Protein AF-A0AA41Z3J0-F1 (afdb_monomer_lite)

pLDDT: mean 88.82, std 12.59, range [46.84, 97.94]

Sequence (70 aa):
MLATACQGCGTDVSGVAQSPCETYDRVEIPQIEPDVTRVSLHGGVCPCCAKRFKAEAPKGVIRRASLTPV

Foldseek 3Di:
DDDQADPPPGDGCVPPDDDDPDDDDDDDDDDDDDDDDDDDKDWDADPVPRDIDIHDDDPPDDDPPPPPDD

Structure (mmCIF, N/CA/C/O backbone):
data_AF-A0AA41Z3J0-F1
#
_entry.id   AF-A0AA41Z3J0-F1
#
loop_
_atom_site.group_PDB
_atom_site.id
_atom_site.type_symbol
_atom_site.label_atom_id
_atom_site.label_alt_id
_atom_site.label_comp_id
_atom_site.label_asym_id
_atom_site.label_entity_id
_atom_site.label_seq_id
_atom_site.pdbx_PDB_ins_code
_atom_site.Cartn_x
_at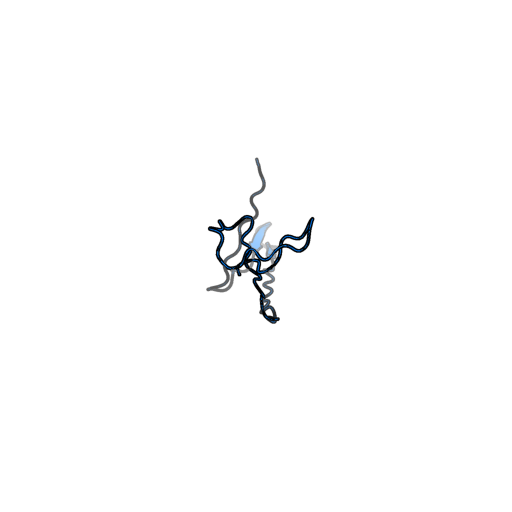om_site.Cartn_y
_atom_site.Cartn_z
_atom_site.occupancy
_atom_site.B_iso_or_equiv
_atom_site.auth_seq_id
_atom_site.auth_comp_id
_atom_site.auth_asym_id
_atom_site.auth_atom_id
_atom_site.pdbx_PDB_model_num
ATOM 1 N N . MET A 1 1 ? -16.935 -2.601 22.579 1.00 83.31 1 MET A N 1
ATOM 2 C CA . MET A 1 1 ? -17.121 -3.279 23.885 1.00 83.31 1 MET A CA 1
ATOM 3 C C . MET A 1 1 ? -17.661 -2.264 24.879 1.00 83.31 1 MET A C 1
ATOM 5 O O . MET A 1 1 ? -17.349 -1.092 24.714 1.00 83.31 1 MET A O 1
ATOM 9 N N . LEU A 1 2 ? -18.473 -2.694 25.848 1.00 94.25 2 LEU A N 1
ATOM 10 C CA . LEU A 1 2 ? -19.012 -1.827 26.904 1.00 94.25 2 LEU A CA 1
ATOM 11 C C . LEU A 1 2 ? -18.127 -1.902 28.153 1.00 94.25 2 LEU A C 1
ATOM 13 O O . LEU A 1 2 ? -17.570 -2.959 28.452 1.00 94.25 2 LEU A O 1
ATOM 17 N N . ALA A 1 3 ? -18.010 -0.797 28.881 1.00 96.06 3 ALA A N 1
ATOM 18 C CA . ALA A 1 3 ? -17.368 -0.778 30.188 1.00 96.06 3 ALA A CA 1
ATOM 19 C C . ALA A 1 3 ? -18.262 -1.464 31.232 1.00 96.06 3 ALA A C 1
ATOM 21 O O . ALA A 1 3 ? -19.474 -1.259 31.242 1.00 96.06 3 ALA A O 1
ATOM 22 N N . THR A 1 4 ? -17.662 -2.244 32.129 1.00 97.38 4 THR A N 1
ATOM 23 C CA . THR A 1 4 ? -18.353 -2.854 33.279 1.00 97.38 4 THR A CA 1
ATOM 24 C C . THR A 1 4 ? -18.078 -2.115 34.585 1.00 97.38 4 THR A C 1
ATOM 26 O O . THR A 1 4 ? -18.876 -2.204 35.505 1.00 97.38 4 THR A O 1
ATOM 29 N N . ALA A 1 5 ? -17.000 -1.332 34.666 1.00 97.56 5 ALA A N 1
ATOM 30 C CA . ALA A 1 5 ? -16.678 -0.517 35.833 1.00 97.56 5 ALA A CA 1
ATOM 31 C C . ALA A 1 5 ? -16.210 0.886 35.428 1.00 97.56 5 ALA A C 1
ATOM 33 O O . ALA A 1 5 ? -15.514 1.066 34.425 1.00 97.56 5 ALA A O 1
ATOM 34 N N . CYS A 1 6 ? -16.578 1.883 36.231 1.00 96.62 6 CYS A N 1
ATOM 35 C CA . CYS A 1 6 ? -16.088 3.248 36.091 1.00 96.62 6 CYS A CA 1
ATOM 36 C C . CYS A 1 6 ? -14.580 3.301 36.376 1.00 96.62 6 CYS A C 1
ATOM 38 O O . CYS A 1 6 ? -14.138 2.917 37.458 1.00 96.62 6 CYS A O 1
ATOM 40 N N . GLN A 1 7 ? -13.791 3.840 35.444 1.00 93.12 7 GLN A N 1
ATOM 41 C CA . GLN A 1 7 ? -12.330 3.922 35.582 1.00 93.12 7 GLN A CA 1
ATOM 42 C C . GLN A 1 7 ? -11.859 4.907 36.670 1.00 93.12 7 GLN A C 1
ATOM 44 O O . GLN A 1 7 ? -10.707 4.839 37.084 1.00 93.12 7 GLN A O 1
ATOM 49 N N . GLY A 1 8 ? -12.726 5.814 37.141 1.00 96.69 8 GLY A N 1
ATOM 50 C CA . GLY A 1 8 ? -12.394 6.780 38.197 1.00 96.69 8 GLY A CA 1
ATOM 51 C C . GLY A 1 8 ? -12.676 6.283 39.618 1.00 96.69 8 GLY A C 1
ATOM 52 O O . GLY A 1 8 ? -11.859 6.483 40.510 1.00 96.69 8 GLY A O 1
ATOM 53 N N . CYS A 1 9 ? -13.830 5.645 39.844 1.00 97.12 9 CYS A N 1
ATOM 54 C CA . CYS A 1 9 ? -14.293 5.264 41.188 1.00 97.12 9 CYS A CA 1
ATOM 55 C C . CYS A 1 9 ? -14.606 3.768 41.365 1.00 97.12 9 CYS A C 1
ATOM 57 O O . CYS A 1 9 ? -14.939 3.351 42.471 1.00 97.12 9 CYS A O 1
ATOM 59 N N . GLY A 1 10 ? -14.543 2.958 40.304 1.00 96.75 10 GLY A N 1
ATOM 60 C CA . GLY A 1 10 ? -14.769 1.509 40.364 1.00 96.75 10 GLY A CA 1
ATOM 61 C C . GLY A 1 10 ? -16.230 1.056 40.469 1.00 96.75 10 GLY A C 1
ATOM 62 O O . GLY A 1 10 ? -16.480 -0.140 40.555 1.00 96.75 10 GLY A O 1
ATOM 63 N N . THR A 1 11 ? -17.205 1.971 40.451 1.00 97.94 11 THR A N 1
ATOM 64 C CA . THR A 1 11 ? -18.639 1.618 40.463 1.00 97.94 11 THR A CA 1
ATOM 65 C C . THR A 1 11 ? -19.029 0.805 39.224 1.00 97.94 11 THR A C 1
ATOM 67 O O . THR A 1 11 ? -18.536 1.093 38.132 1.00 97.94 11 THR A O 1
ATOM 70 N N . ASP A 1 12 ? -19.924 -0.176 39.385 1.00 97.44 12 ASP A N 1
ATOM 71 C CA . ASP A 1 12 ? -20.491 -0.953 38.275 1.00 97.44 12 ASP A CA 1
ATOM 72 C C . ASP A 1 12 ? -21.299 -0.050 37.329 1.00 97.44 12 ASP A C 1
ATOM 74 O O . ASP A 1 12 ? -22.179 0.699 37.756 1.00 97.44 12 ASP A O 1
ATOM 78 N N . VAL A 1 13 ? -20.976 -0.113 36.037 1.00 97.62 13 VAL A N 1
ATOM 79 C CA . VAL A 1 13 ? -21.635 0.660 34.967 1.00 97.62 13 VAL A CA 1
ATOM 80 C C . VAL A 1 13 ? -22.186 -0.235 33.855 1.00 97.62 13 VAL A C 1
ATOM 82 O O . VAL A 1 13 ? -22.554 0.262 32.789 1.00 97.62 13 VAL A O 1
ATOM 85 N N . SER A 1 14 ? -22.273 -1.547 34.096 1.00 96.62 14 SER A N 1
ATOM 86 C CA . SER A 1 14 ? -22.755 -2.531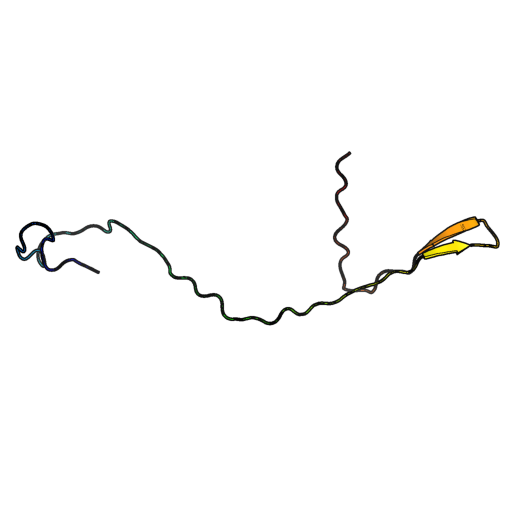 33.118 1.00 96.62 14 SER A CA 1
ATOM 87 C C . SER A 1 14 ? -24.206 -2.300 32.662 1.00 96.62 14 SER A C 1
ATOM 89 O O . SER A 1 14 ? -24.551 -2.644 31.533 1.00 96.62 14 SER A O 1
ATOM 91 N N . GLY A 1 15 ? -25.044 -1.680 33.502 1.00 95.81 15 GLY A N 1
ATOM 92 C CA . GLY A 1 15 ? -26.436 -1.319 33.190 1.00 95.81 15 GLY A CA 1
ATOM 93 C C . GLY A 1 15 ? -26.649 0.120 32.700 1.00 95.81 15 GLY A C 1
ATOM 94 O O . GLY A 1 15 ? -27.789 0.529 32.484 1.00 95.81 15 GLY A O 1
ATOM 95 N N . VAL A 1 16 ? -25.585 0.912 32.556 1.00 96.44 16 VAL A N 1
ATOM 96 C CA . VAL A 1 16 ? -25.669 2.318 32.133 1.00 96.44 16 VAL A CA 1
ATOM 97 C C . VAL A 1 16 ? -25.623 2.400 30.606 1.00 96.44 16 VAL A C 1
ATOM 99 O O . VAL A 1 16 ? -24.863 1.676 29.969 1.00 96.44 16 VAL A O 1
ATOM 102 N N . ALA A 1 17 ? -26.409 3.294 29.997 1.00 96.31 17 ALA A N 1
ATOM 103 C CA . ALA A 1 17 ? -26.335 3.548 28.558 1.00 96.31 17 ALA A CA 1
ATOM 104 C C . ALA A 1 17 ? -24.951 4.103 28.178 1.00 96.31 17 ALA A C 1
ATOM 106 O O . ALA A 1 17 ? -24.493 5.082 28.766 1.00 96.31 17 ALA A O 1
ATOM 107 N N . GLN A 1 18 ? -24.293 3.497 27.186 1.00 95.75 18 GLN A N 1
ATOM 108 C CA . GLN A 1 18 ? -22.969 3.919 26.720 1.00 95.75 18 GLN A CA 1
ATOM 109 C C . GLN A 1 18 ? -22.997 4.224 25.223 1.00 95.75 18 GLN A C 1
ATOM 111 O O . GLN A 1 18 ? -23.685 3.550 24.455 1.00 95.75 18 GLN A O 1
ATOM 116 N N . SER A 1 19 ? -22.213 5.215 24.809 1.00 94.62 19 SER A N 1
ATOM 117 C CA . SER A 1 19 ? -21.941 5.522 23.406 1.00 94.62 19 SER A CA 1
ATOM 118 C C . SER A 1 19 ? -20.490 5.174 23.057 1.00 94.62 19 SER A C 1
ATOM 120 O O . SER A 1 19 ? -19.617 5.300 23.918 1.00 94.62 19 SER A O 1
ATOM 122 N N . PRO A 1 20 ? -20.188 4.777 21.811 1.00 93.38 20 PRO A N 1
ATOM 123 C CA . PRO A 1 20 ? -18.808 4.619 21.364 1.00 93.38 20 PRO A CA 1
ATOM 124 C C . PRO A 1 20 ? -18.051 5.951 21.471 1.00 93.38 20 PRO A C 1
ATOM 126 O O . PRO A 1 20 ? -18.501 6.951 20.919 1.00 93.38 20 PRO A O 1
ATOM 129 N N . CYS A 1 21 ? -16.911 5.966 22.166 1.00 92.44 21 CYS A N 1
ATOM 130 C CA . CYS A 1 21 ? -16.025 7.137 22.213 1.00 92.44 21 CYS A CA 1
ATOM 131 C C . CYS A 1 21 ? -15.020 7.133 21.055 1.00 92.44 21 CYS A C 1
ATOM 133 O O . CYS A 1 21 ? -14.774 8.166 20.443 1.00 92.44 21 CYS A O 1
ATOM 135 N N . GLU A 1 22 ? -14.464 5.962 20.740 1.00 93.50 22 GLU A N 1
ATOM 136 C CA . GLU A 1 22 ? -13.508 5.762 19.653 1.00 93.50 22 GLU A CA 1
ATOM 137 C C . GLU A 1 22 ? -13.839 4.481 18.891 1.00 93.50 22 GLU A C 1
ATOM 139 O O . GLU A 1 22 ? -14.376 3.513 19.435 1.00 93.50 22 GLU A O 1
ATOM 144 N N . THR A 1 23 ? -13.528 4.475 17.601 1.00 94.38 23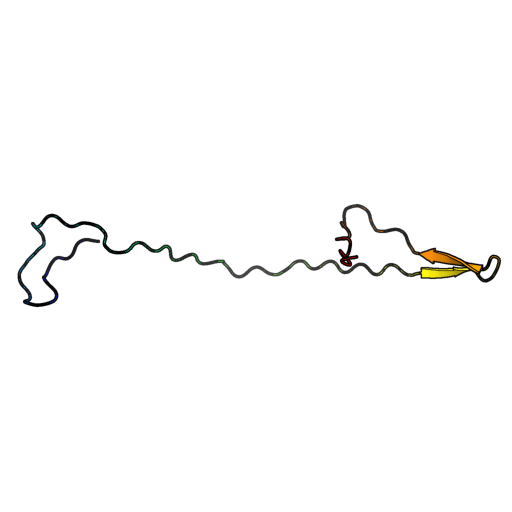 THR A N 1
ATOM 145 C CA . THR A 1 23 ? -13.630 3.300 16.737 1.00 94.38 23 THR A CA 1
ATOM 146 C C . THR A 1 23 ? -12.454 3.346 15.780 1.00 94.38 23 THR A C 1
ATOM 148 O O . THR A 1 23 ? -12.244 4.355 15.112 1.00 94.38 23 THR A O 1
ATOM 151 N N . TYR A 1 24 ? -11.669 2.274 15.748 1.00 94.44 24 TYR A N 1
ATOM 152 C CA . TYR A 1 24 ? -10.533 2.147 14.849 1.00 94.44 24 TYR A CA 1
ATOM 153 C C . TYR A 1 24 ? -10.467 0.730 14.292 1.00 94.44 24 TYR A C 1
ATOM 155 O O . TYR A 1 24 ? -10.749 -0.242 14.995 1.00 94.44 24 TYR A O 1
ATOM 163 N N . ASP A 1 25 ? -10.047 0.632 13.036 1.00 95.06 25 ASP A N 1
ATOM 164 C CA . ASP A 1 25 ? -9.800 -0.634 12.365 1.00 95.06 25 ASP A CA 1
ATOM 165 C C . ASP A 1 25 ? -8.307 -0.955 12.416 1.00 95.06 25 ASP A C 1
ATOM 167 O O . ASP A 1 25 ? -7.457 -0.132 12.065 1.00 95.06 25 ASP A O 1
ATOM 171 N N . ARG A 1 26 ? -7.966 -2.180 12.821 1.00 94.25 26 ARG A N 1
ATOM 172 C CA . ARG A 1 26 ? -6.615 -2.716 12.644 1.00 94.25 26 ARG A CA 1
ATOM 173 C C . ARG A 1 26 ? -6.562 -3.425 11.297 1.00 94.25 26 ARG A C 1
ATOM 175 O O . ARG A 1 26 ? -7.007 -4.563 11.177 1.00 94.25 26 ARG A O 1
ATOM 182 N N . VAL A 1 27 ? -6.014 -2.750 10.293 1.00 93.44 27 VAL A N 1
ATOM 183 C CA . VAL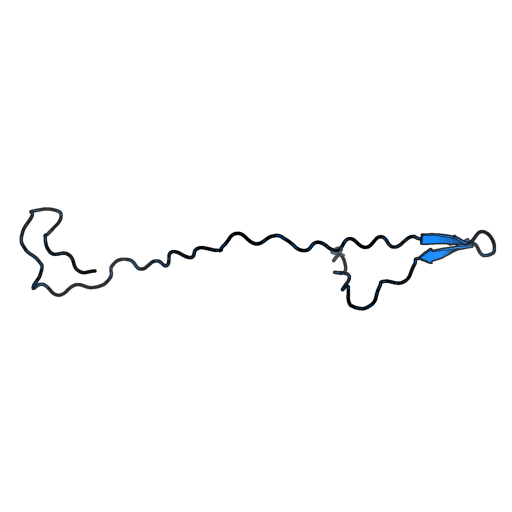 A 1 27 ? -5.802 -3.342 8.969 1.00 93.44 27 VAL A CA 1
ATOM 184 C C . VAL A 1 27 ? -4.408 -3.954 8.908 1.00 93.44 27 VAL A C 1
ATOM 186 O O . VAL A 1 27 ? -3.406 -3.246 8.972 1.00 93.44 27 VAL A O 1
ATOM 189 N N . GLU A 1 28 ? -4.343 -5.274 8.765 1.00 92.56 28 GLU A N 1
ATOM 190 C CA . GLU A 1 28 ? -3.100 -5.990 8.492 1.00 92.56 28 GLU A CA 1
ATOM 191 C C . GLU A 1 28 ? -2.991 -6.256 6.994 1.00 92.56 28 GLU A C 1
ATOM 193 O O . GLU A 1 28 ? -3.851 -6.907 6.402 1.00 92.56 28 GLU A O 1
ATOM 198 N N . ILE A 1 29 ? -1.929 -5.744 6.373 1.00 90.44 29 ILE A N 1
ATOM 199 C CA . ILE A 1 29 ? -1.590 -6.084 4.992 1.00 90.44 29 ILE A CA 1
ATOM 200 C C . ILE A 1 29 ? -0.605 -7.255 5.060 1.00 90.44 29 ILE A C 1
ATOM 202 O O . ILE A 1 29 ? 0.445 -7.108 5.694 1.00 90.44 29 ILE A O 1
ATOM 206 N N . PRO A 1 30 ? -0.916 -8.413 4.451 1.00 91.69 30 PRO A N 1
ATOM 207 C CA . PRO A 1 30 ? 0.000 -9.543 4.452 1.00 91.69 30 PRO A CA 1
ATOM 208 C C . PRO A 1 30 ? 1.290 -9.186 3.712 1.00 91.69 30 PRO A C 1
ATOM 210 O O . PRO A 1 30 ? 1.320 -8.297 2.858 1.00 91.69 30 PRO A O 1
ATOM 213 N N . GLN A 1 31 ? 2.365 -9.911 4.013 1.00 90.25 31 GLN A N 1
ATOM 214 C CA . GLN A 1 31 ? 3.579 -9.801 3.215 1.00 90.25 31 GLN A CA 1
ATOM 215 C C . GLN A 1 31 ? 3.284 -10.274 1.786 1.00 90.25 31 GLN A C 1
ATOM 217 O O . GLN A 1 31 ? 2.798 -11.385 1.582 1.00 90.25 31 GLN A O 1
ATOM 222 N N . ILE A 1 32 ? 3.557 -9.414 0.806 1.00 87.88 32 ILE A N 1
ATOM 223 C CA . ILE A 1 32 ? 3.415 -9.701 -0.623 1.00 87.88 32 ILE A CA 1
ATOM 224 C C . ILE A 1 32 ? 4.778 -9.462 -1.265 1.00 87.88 32 ILE A C 1
ATOM 226 O O . ILE A 1 32 ? 5.398 -8.419 -1.043 1.00 87.88 32 ILE A O 1
ATOM 230 N N . GLU A 1 33 ? 5.240 -10.420 -2.063 1.00 91.50 33 GLU A N 1
ATOM 231 C CA . GLU A 1 33 ? 6.447 -10.251 -2.867 1.00 91.50 33 GLU A CA 1
ATOM 232 C C . GLU A 1 33 ? 6.138 -9.388 -4.101 1.00 91.50 33 GLU A C 1
ATOM 234 O O . GLU A 1 33 ? 5.166 -9.659 -4.813 1.00 91.50 33 GLU A O 1
ATOM 239 N N . PRO A 1 34 ? 6.924 -8.332 -4.375 1.00 87.88 34 PRO A N 1
ATOM 240 C CA . PRO A 1 34 ? 6.699 -7.504 -5.548 1.00 87.88 34 PRO A CA 1
ATOM 241 C C . PRO A 1 34 ? 7.144 -8.234 -6.82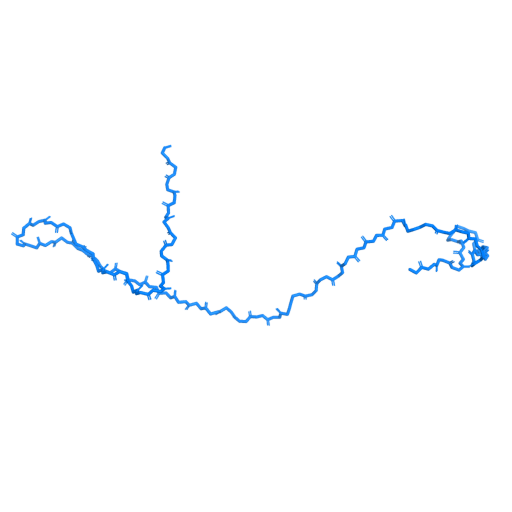0 1.00 87.88 34 PRO A C 1
ATOM 243 O O . PRO A 1 34 ? 8.309 -8.606 -6.953 1.00 87.88 34 PRO A O 1
ATOM 246 N N . ASP A 1 35 ? 6.247 -8.350 -7.798 1.00 88.88 35 ASP A N 1
ATOM 247 C CA . ASP A 1 35 ? 6.621 -8.699 -9.170 1.00 88.88 35 ASP A CA 1
ATOM 248 C C . ASP A 1 35 ? 7.157 -7.449 -9.892 1.00 88.88 35 ASP A C 1
ATOM 250 O O . ASP A 1 35 ? 6.451 -6.448 -10.058 1.00 88.88 35 ASP A O 1
ATOM 254 N N . VAL A 1 36 ? 8.437 -7.475 -10.282 1.00 88.00 36 VAL A N 1
ATOM 255 C CA . VAL A 1 36 ? 9.141 -6.325 -10.870 1.00 88.00 36 VAL A CA 1
ATOM 256 C C . VAL A 1 36 ? 9.603 -6.646 -12.286 1.00 88.00 36 VAL A C 1
ATOM 258 O O . VAL A 1 36 ? 10.579 -7.362 -12.498 1.00 88.00 36 VAL A O 1
ATOM 261 N N . THR A 1 37 ? 8.984 -5.996 -13.273 1.00 87.69 37 THR A N 1
ATOM 262 C CA . THR A 1 37 ? 9.424 -6.054 -14.675 1.00 87.69 37 THR A CA 1
ATOM 263 C C . THR A 1 37 ? 10.231 -4.807 -15.049 1.00 87.69 37 THR A C 1
ATOM 265 O O . THR A 1 37 ? 9.697 -3.698 -15.116 1.00 87.69 37 THR A O 1
ATOM 268 N N . ARG A 1 38 ? 11.532 -4.969 -15.333 1.00 89.56 38 ARG A N 1
ATOM 269 C CA . ARG A 1 38 ? 12.407 -3.890 -15.830 1.00 89.56 38 ARG A CA 1
ATOM 270 C C . ARG A 1 38 ? 12.497 -3.923 -17.355 1.00 89.56 38 ARG A C 1
ATOM 272 O O . ARG A 1 38 ? 12.880 -4.936 -17.928 1.00 89.56 38 ARG A O 1
ATOM 279 N N . VAL A 1 39 ? 12.231 -2.788 -18.003 1.00 90.25 39 VAL A N 1
ATOM 280 C CA . VAL A 1 39 ? 12.347 -2.632 -19.462 1.00 90.25 39 VAL A CA 1
ATOM 281 C C . VAL A 1 39 ? 13.424 -1.603 -19.802 1.00 90.25 39 VAL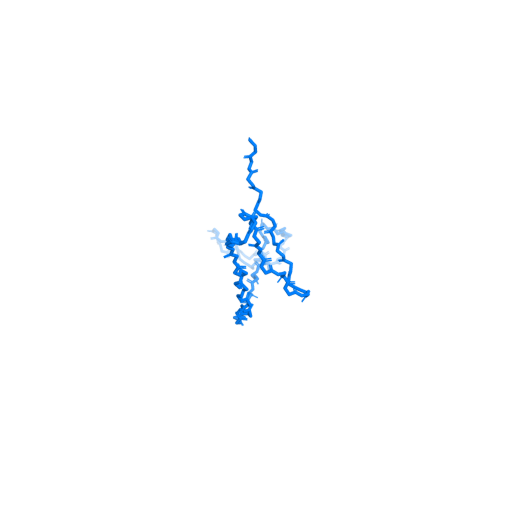 A C 1
ATOM 283 O O . VAL A 1 39 ? 13.327 -0.447 -19.393 1.00 90.25 39 VAL A O 1
ATOM 286 N N . SER A 1 40 ? 14.416 -2.012 -20.595 1.00 91.88 40 SER A N 1
ATOM 287 C CA . SER A 1 40 ? 15.474 -1.142 -21.123 1.00 91.88 40 SER A CA 1
ATOM 288 C C . SER A 1 40 ? 15.285 -0.941 -22.624 1.00 91.88 40 SER A C 1
ATOM 290 O O . SER A 1 40 ? 15.450 -1.873 -23.407 1.00 91.88 40 SER A O 1
ATOM 292 N N . LEU A 1 41 ? 14.935 0.279 -23.038 1.00 92.94 41 LEU A N 1
ATOM 293 C CA . LEU A 1 41 ? 14.805 0.634 -24.454 1.00 92.94 41 LEU A CA 1
ATOM 294 C C . LEU A 1 41 ? 16.079 1.325 -24.928 1.00 92.94 41 LEU A C 1
ATOM 296 O O . LEU A 1 41 ? 16.341 2.474 -24.570 1.00 92.94 41 LEU A O 1
ATOM 300 N N . HIS A 1 42 ? 16.865 0.629 -25.742 1.00 95.12 42 HIS A N 1
ATOM 301 C CA . HIS A 1 42 ? 18.098 1.170 -26.303 1.00 95.12 42 HIS A CA 1
ATOM 302 C C . HIS A 1 42 ? 17.803 2.147 -27.441 1.00 95.12 42 HIS A C 1
ATOM 304 O O . HIS A 1 42 ? 16.851 1.972 -28.197 1.00 95.12 42 HIS A O 1
ATOM 310 N N . GLY A 1 43 ? 18.625 3.179 -27.581 1.00 96.38 43 GLY A N 1
ATOM 311 C CA . GLY A 1 43 ? 18.533 4.143 -28.671 1.00 96.38 43 GLY A CA 1
ATOM 312 C C . GLY A 1 43 ? 19.906 4.650 -29.075 1.00 96.38 43 GLY A C 1
ATOM 313 O O . GLY A 1 43 ? 20.914 4.290 -28.468 1.00 96.38 43 GLY A O 1
ATOM 314 N N . GLY A 1 44 ? 19.943 5.486 -30.105 1.00 97.25 44 GLY A N 1
ATOM 315 C CA . GLY A 1 44 ? 21.190 6.019 -30.638 1.00 97.25 44 GLY A CA 1
ATOM 316 C C . GLY A 1 44 ? 20.970 7.033 -31.752 1.00 97.25 44 GLY A C 1
ATOM 317 O O . GLY A 1 44 ? 19.852 7.500 -31.984 1.00 97.25 44 GLY A O 1
ATOM 318 N N . VAL A 1 45 ? 22.058 7.368 -32.442 1.00 97.94 45 VAL A N 1
ATOM 319 C CA . VAL A 1 45 ? 22.067 8.224 -33.633 1.00 97.94 45 VAL A CA 1
ATOM 320 C C . VAL A 1 45 ? 22.511 7.381 -34.823 1.00 97.94 45 VAL A C 1
ATOM 322 O O . VAL A 1 45 ? 23.522 6.687 -34.748 1.00 97.94 45 VAL A O 1
ATOM 325 N N . CYS A 1 46 ? 21.747 7.413 -35.913 1.00 96.81 46 CYS A N 1
ATOM 326 C CA . CYS A 1 46 ? 22.063 6.663 -37.123 1.00 96.81 46 CYS A CA 1
ATOM 327 C C . CYS A 1 46 ? 23.303 7.262 -37.814 1.00 96.81 46 CYS A C 1
ATOM 329 O O . CYS A 1 46 ? 23.262 8.441 -38.171 1.00 96.81 46 CYS A O 1
ATOM 331 N N . PRO A 1 47 ? 24.372 6.487 -38.078 1.00 95.94 47 PRO A N 1
ATOM 332 C CA . PRO A 1 47 ? 25.580 7.014 -38.718 1.00 95.94 47 PRO A CA 1
ATOM 333 C C . PRO A 1 47 ? 25.363 7.394 -40.192 1.00 95.94 47 PRO A C 1
ATOM 335 O O . PRO A 1 47 ? 26.127 8.177 -40.738 1.00 95.94 47 PRO A O 1
ATOM 338 N N . CYS A 1 48 ? 24.317 6.867 -40.837 1.00 96.62 48 CYS A N 1
ATOM 339 C CA . CYS A 1 48 ? 24.009 7.148 -42.239 1.00 96.62 48 CYS A CA 1
ATOM 340 C C . CYS A 1 48 ? 23.249 8.472 -42.434 1.00 96.62 48 CYS A C 1
ATOM 342 O O . CYS A 1 48 ? 23.512 9.194 -43.389 1.00 96.62 48 CYS A O 1
ATOM 344 N N . CYS A 1 49 ? 22.304 8.803 -41.547 1.00 97.12 49 CYS A N 1
ATOM 345 C CA . CYS A 1 49 ? 21.406 9.953 -41.736 1.00 97.12 49 CYS A CA 1
ATOM 346 C C . CYS A 1 49 ? 21.317 10.902 -40.532 1.00 97.12 49 CYS A C 1
ATOM 348 O O . CYS A 1 49 ? 20.473 11.796 -40.524 1.00 97.12 49 CYS A O 1
ATOM 350 N N . ALA A 1 50 ? 22.133 10.682 -39.497 1.00 96.69 50 ALA A N 1
ATOM 351 C CA . ALA A 1 50 ? 22.185 11.447 -38.247 1.00 96.69 50 ALA A CA 1
ATOM 352 C C . ALA A 1 50 ? 20.861 11.538 -37.450 1.00 96.69 50 ALA A C 1
ATOM 354 O O . ALA A 1 50 ? 20.778 12.258 -36.454 1.00 96.69 50 ALA A O 1
ATOM 355 N N . LYS A 1 51 ? 19.813 10.791 -37.827 1.00 97.62 51 LYS A N 1
ATOM 356 C CA . LYS A 1 51 ? 18.540 10.758 -37.088 1.00 97.62 51 LYS A CA 1
ATOM 357 C C . LYS A 1 51 ? 18.670 9.965 -35.788 1.00 97.62 51 LYS A C 1
ATOM 359 O O . LYS A 1 51 ? 19.345 8.936 -35.741 1.00 97.62 51 LYS A O 1
ATOM 364 N N . ARG A 1 52 ? 17.969 10.416 -34.742 1.00 97.06 52 ARG A N 1
ATOM 365 C CA . ARG A 1 52 ? 17.824 9.672 -33.480 1.00 97.06 52 ARG A CA 1
ATOM 366 C C . ARG A 1 52 ? 16.845 8.513 -33.659 1.00 97.06 52 ARG A C 1
ATOM 368 O O . ARG A 1 52 ? 15.809 8.684 -34.297 1.00 97.06 52 ARG A O 1
ATOM 375 N N . PHE A 1 53 ? 17.143 7.373 -33.050 1.00 95.19 53 PHE A N 1
ATOM 376 C CA . PHE A 1 53 ? 16.245 6.220 -32.991 1.00 95.19 53 PHE A CA 1
ATOM 377 C C . PHE A 1 53 ? 16.189 5.651 -31.572 1.00 95.19 53 PHE A C 1
ATOM 379 O O . PHE A 1 53 ? 17.061 5.916 -30.741 1.00 95.19 53 PHE A O 1
ATOM 386 N N . LYS A 1 54 ? 15.150 4.866 -31.295 1.00 95.44 54 LYS A N 1
ATOM 387 C CA . LYS A 1 54 ? 14.951 4.159 -30.030 1.00 95.44 54 LYS A CA 1
ATOM 388 C C . LYS A 1 54 ? 14.158 2.881 -30.294 1.00 95.44 54 LYS A C 1
ATOM 390 O O . LYS A 1 54 ? 13.270 2.897 -31.139 1.00 95.44 54 LYS A O 1
ATOM 395 N N . ALA A 1 55 ? 14.464 1.821 -29.558 1.00 94.06 55 ALA A N 1
ATOM 396 C CA . ALA A 1 55 ? 13.713 0.578 -29.552 1.00 94.06 55 ALA A CA 1
ATOM 397 C C . ALA A 1 55 ? 12.249 0.809 -29.144 1.00 94.06 55 ALA A C 1
ATOM 399 O O . ALA A 1 55 ? 11.933 1.688 -28.328 1.00 94.06 55 ALA A O 1
ATOM 400 N N . GLU A 1 56 ? 11.365 0.002 -29.720 1.00 90.69 56 GLU A N 1
ATOM 401 C CA . GLU A 1 56 ? 9.940 0.013 -29.411 1.00 90.69 56 GLU A CA 1
ATOM 402 C C . GLU A 1 56 ? 9.669 -0.595 -28.033 1.00 90.69 56 GLU A C 1
ATOM 404 O O . GLU A 1 56 ? 10.367 -1.503 -27.581 1.00 90.69 56 GLU A O 1
ATOM 409 N N . ALA A 1 57 ? 8.649 -0.076 -27.349 1.00 88.25 57 ALA A N 1
ATOM 410 C CA . ALA A 1 57 ? 8.241 -0.616 -26.061 1.00 88.25 57 ALA A CA 1
ATOM 411 C C . ALA A 1 57 ? 7.543 -1.978 -26.240 1.00 88.25 57 ALA A C 1
ATOM 413 O O . ALA A 1 57 ? 6.740 -2.125 -27.166 1.00 88.25 57 ALA A O 1
ATOM 414 N N . PRO A 1 58 ? 7.789 -2.959 -25.352 1.00 86.75 58 PRO A N 1
ATOM 415 C CA . PRO A 1 58 ? 7.066 -4.222 -25.378 1.00 86.75 58 PRO A CA 1
ATOM 416 C C . PRO A 1 58 ? 5.575 -3.997 -25.099 1.00 86.75 58 PRO A C 1
ATOM 418 O O . PRO A 1 58 ? 5.188 -3.166 -24.271 1.00 86.75 58 PRO A O 1
ATOM 421 N N . LYS A 1 59 ? 4.725 -4.757 -25.796 1.00 86.44 59 LYS A N 1
ATOM 422 C CA . LYS A 1 59 ? 3.269 -4.708 -25.613 1.00 86.44 59 LYS A CA 1
ATOM 423 C C . LYS A 1 59 ? 2.910 -5.096 -24.175 1.00 86.44 59 LYS A C 1
ATOM 425 O O . LYS A 1 59 ? 3.506 -6.008 -23.615 1.00 86.44 59 LYS A O 1
ATOM 430 N N . GLY A 1 60 ? 1.924 -4.418 -23.591 1.00 80.50 60 GLY A N 1
ATOM 431 C CA . GLY A 1 60 ? 1.416 -4.732 -22.250 1.00 80.50 60 GLY A CA 1
ATOM 432 C C . GLY A 1 60 ? 2.193 -4.106 -21.088 1.00 80.50 60 GLY A C 1
ATOM 433 O O . GLY A 1 60 ? 1.684 -4.108 -19.973 1.00 80.50 60 GLY A O 1
ATOM 434 N N . VAL A 1 61 ? 3.359 -3.494 -21.328 1.00 77.88 61 VAL A N 1
ATOM 435 C CA . VAL A 1 61 ? 4.070 -2.717 -20.302 1.00 77.88 61 VAL A CA 1
ATOM 436 C C . VAL A 1 61 ? 3.819 -1.231 -20.540 1.00 77.88 61 VAL A C 1
ATOM 438 O O . VAL A 1 61 ? 4.371 -0.627 -21.462 1.00 77.88 61 VAL A O 1
ATOM 441 N N . ILE A 1 62 ? 2.960 -0.621 -19.718 1.00 69.75 62 ILE A N 1
ATOM 442 C CA . ILE A 1 62 ? 2.681 0.813 -19.829 1.00 69.75 62 ILE A CA 1
ATOM 443 C C . ILE A 1 62 ? 3.893 1.628 -19.374 1.00 69.75 62 ILE A C 1
ATOM 445 O O . ILE A 1 62 ? 4.341 1.559 -18.229 1.00 69.75 62 ILE A O 1
ATOM 449 N N . ARG A 1 63 ? 4.417 2.472 -20.264 1.00 67.56 63 ARG A N 1
ATOM 450 C CA . ARG A 1 63 ? 5.341 3.525 -19.849 1.00 67.56 63 ARG A CA 1
ATOM 451 C C . ARG A 1 63 ? 4.524 4.594 -19.131 1.00 67.56 63 ARG A C 1
ATOM 453 O O . ARG A 1 63 ? 3.773 5.320 -19.779 1.00 67.56 63 ARG A O 1
ATOM 460 N N . ARG A 1 64 ? 4.707 4.750 -17.817 1.00 62.75 64 ARG A N 1
ATOM 461 C CA . ARG A 1 64 ? 4.313 6.001 -17.155 1.00 62.75 64 ARG A CA 1
ATOM 462 C C . ARG A 1 64 ? 5.126 7.127 -17.795 1.00 62.75 64 ARG A C 1
ATOM 464 O O . ARG A 1 64 ? 6.351 7.147 -17.684 1.00 62.75 64 ARG A O 1
ATOM 471 N N . ALA A 1 65 ? 4.466 8.006 -18.547 1.00 58.31 65 ALA A N 1
ATOM 472 C CA . ALA A 1 65 ? 5.113 9.198 -19.072 1.00 58.31 65 ALA A CA 1
ATOM 473 C C . ALA A 1 65 ? 5.569 10.045 -17.879 1.00 58.31 65 ALA A C 1
ATOM 475 O O . ALA A 1 65 ? 4.774 10.349 -16.993 1.00 58.31 65 ALA A O 1
ATOM 476 N N . SER A 1 66 ? 6.856 10.382 -17.832 1.00 58.88 66 SER A N 1
ATOM 477 C CA . SER A 1 66 ? 7.368 11.373 -16.899 1.00 58.88 66 SER A CA 1
ATOM 478 C C . SER A 1 66 ? 6.682 12.702 -17.215 1.00 58.88 66 SER A C 1
ATOM 480 O O . SER A 1 66 ? 6.907 13.276 -18.278 1.00 58.88 66 SER A O 1
ATOM 482 N N . LEU A 1 67 ? 5.814 13.165 -16.315 1.00 50.38 67 LEU A N 1
ATOM 483 C CA . LEU A 1 67 ? 5.328 14.538 -16.312 1.00 50.38 67 LEU A CA 1
ATOM 484 C C . LEU A 1 67 ? 6.513 15.426 -15.919 1.00 50.38 67 LEU A C 1
ATOM 486 O O . LEU A 1 67 ? 6.801 15.586 -14.738 1.00 50.38 67 LEU A O 1
ATOM 490 N N . THR A 1 68 ? 7.250 15.957 -16.891 1.00 46.84 68 THR A N 1
ATOM 491 C CA . THR A 1 68 ? 8.031 17.176 -16.652 1.00 46.84 68 THR A CA 1
ATOM 492 C C . THR A 1 68 ? 7.034 18.332 -16.588 1.00 46.84 68 THR A C 1
ATOM 494 O O . THR A 1 68 ? 6.357 18.555 -17.595 1.00 46.84 68 THR A O 1
ATOM 497 N N . PRO A 1 69 ? 6.877 19.029 -15.446 1.00 49.59 69 PRO A N 1
ATOM 498 C CA . PRO A 1 69 ? 6.144 20.288 -15.437 1.00 49.59 69 PRO A CA 1
ATOM 499 C C . PRO A 1 69 ? 6.859 21.281 -16.368 1.00 49.59 69 PRO A C 1
ATOM 501 O O . PRO A 1 69 ? 8.091 21.300 -16.412 1.00 49.59 69 PRO A O 1
ATOM 504 N N . VAL A 1 70 ? 6.061 22.006 -17.159 1.00 63.84 70 VAL A N 1
ATOM 505 C CA . VAL A 1 70 ? 6.488 23.103 -18.049 1.00 63.84 70 VAL A CA 1
ATOM 506 C C . VAL A 1 70 ? 6.994 24.274 -17.221 1.00 63.84 70 VAL A C 1
ATOM 508 O O . VAL A 1 70 ? 6.346 24.563 -16.190 1.00 63.84 70 VAL A O 1
#

Radius of gyration: 31.27 Å; chains: 1; bounding box: 52×33×83 Å

Secondary structure (DSSP, 8-state):
---SB-TTT--B-TTS----S------PPPP-PPP-------EEE-TTT--EEEPPPPTT----------

Organism: NCBI:txid2949735